Protein AF-K1PG26-F1 (afdb_monomer)

pLDDT: mean 95.83, std 2.95, range [80.19, 98.19]

Solvent-accessible surface area (backbone atoms only — not comparable to full-atom values): 3247 Å² total; per-residue (Å²): 112,70,28,72,78,68,76,36,88,85,61,48,68,70,62,49,53,56,55,54,58,59,26,44,86,64,31,37,26,41,88,52,83,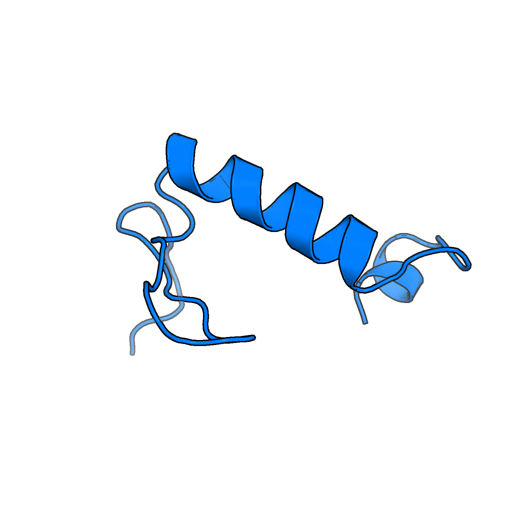100,47,84,98,52,81,40,80,18,88,69,49,78,93,81,72,134

InterPro domains:
  IPR000418 Ets domain [PF00178] (1-41)
  IPR000418 Ets domain [PR00454] (5-23)
  IPR000418 Ets domain [PR00454] (24-42)
  IPR000418 Ets domain [PS50061] (1-42)
  IPR000418 Ets domain [SM00413] (1-46)
  IPR036388 Winged helix-like DNA-binding domain superfamily [G3DSA:1.10.10.10] (1-49)
  IPR036390 Winged helix DNA-binding domain superfamily [SSF46785] (1-48)
  IPR046328 ETS family [PTHR11849] (1-42)

Sequence (50 aa):
MWGRKKNNTSMTYEKLSRAMRYYYKRGILDRVDGRRLVYKFGPNSHGWKD

Foldseek 3Di:
DVCVVVVHPPDDPVNVVVVVVVCCVVQQWPDDPPDPPDIHGGPPHDDPDD

Organism: Magallana gigas (NCBI:txid29159)

Structure (mmCIF, N/CA/C/O backbone):
data_AF-K1PG26-F1
#
_entry.id   AF-K1PG26-F1
#
loop_
_atom_site.group_PDB
_atom_site.id
_atom_site.type_symbol
_atom_site.label_atom_id
_atom_site.label_alt_id
_atom_site.label_comp_id
_atom_site.label_asym_id
_atom_site.label_entity_id
_atom_site.label_seq_id
_atom_site.pdbx_PDB_ins_code
_atom_site.Cartn_x
_atom_site.Cartn_y
_atom_site.Cartn_z
_atom_site.occupancy
_atom_site.B_iso_or_equiv
_atom_site.auth_seq_id
_atom_site.auth_comp_id
_atom_site.auth_asym_id
_atom_site.auth_atom_id
_atom_site.pdbx_PDB_model_num
ATOM 1 N N . MET A 1 1 ? 0.266 -8.065 -11.860 1.00 90.00 1 MET A N 1
ATOM 2 C CA . MET A 1 1 ? 1.384 -8.167 -10.889 1.00 90.00 1 MET A CA 1
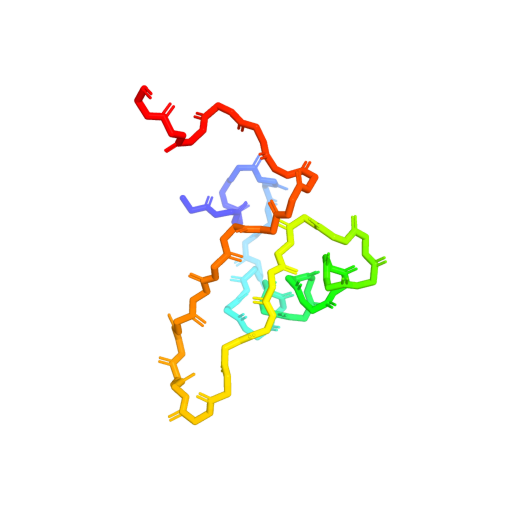ATOM 3 C C . MET A 1 1 ? 2.355 -7.003 -11.048 1.00 90.00 1 MET A C 1
ATOM 5 O O . MET A 1 1 ? 2.760 -6.716 -12.172 1.00 90.00 1 MET A O 1
ATOM 9 N N . TRP A 1 2 ? 2.733 -6.346 -9.944 1.00 94.38 2 TRP A N 1
ATOM 10 C CA . TRP A 1 2 ? 3.583 -5.140 -9.953 1.00 94.38 2 TRP A CA 1
ATOM 11 C C . TRP A 1 2 ? 4.981 -5.369 -10.553 1.00 94.38 2 TRP A C 1
ATOM 13 O O . TRP A 1 2 ? 5.433 -4.556 -11.354 1.00 94.38 2 TRP A O 1
ATOM 23 N N . GLY A 1 3 ? 5.625 -6.505 -10.254 1.00 97.38 3 GLY A N 1
ATOM 24 C CA . GLY A 1 3 ? 6.946 -6.854 -10.800 1.00 97.38 3 GLY A CA 1
ATOM 25 C C . GLY A 1 3 ? 6.975 -6.885 -12.326 1.00 97.38 3 GLY A C 1
ATOM 26 O O . GLY A 1 3 ? 7.775 -6.187 -12.941 1.00 97.38 3 GLY A O 1
ATOM 27 N N . ARG A 1 4 ? 6.018 -7.591 -12.944 1.00 97.25 4 ARG A N 1
ATOM 28 C CA . ARG A 1 4 ? 5.859 -7.638 -14.408 1.00 97.25 4 ARG A CA 1
ATOM 29 C C . ARG A 1 4 ? 5.608 -6.253 -15.009 1.00 97.25 4 ARG A C 1
ATOM 31 O O . ARG A 1 4 ? 6.177 -5.932 -16.039 1.00 97.25 4 ARG A O 1
ATOM 38 N N . LYS A 1 5 ? 4.798 -5.408 -14.358 1.00 97.19 5 LYS A N 1
ATOM 39 C CA . LYS A 1 5 ? 4.514 -4.041 -14.842 1.00 97.19 5 LYS A CA 1
ATOM 40 C C . LYS A 1 5 ? 5.759 -3.144 -14.850 1.00 97.19 5 LYS A C 1
ATOM 42 O O . LYS A 1 5 ? 5.816 -2.205 -15.636 1.00 97.19 5 LYS A O 1
ATOM 47 N N . LYS A 1 6 ? 6.725 -3.411 -13.968 1.00 96.75 6 LYS A N 1
ATOM 48 C CA . LYS A 1 6 ? 7.978 -2.655 -13.828 1.00 96.75 6 LYS A CA 1
ATOM 49 C C . LYS A 1 6 ? 9.207 -3.411 -14.347 1.00 96.75 6 LYS A C 1
ATOM 51 O O . LYS A 1 6 ? 10.315 -2.994 -14.037 1.00 96.75 6 LYS A O 1
ATOM 56 N N . ASN A 1 7 ? 9.020 -4.504 -15.096 1.00 96.81 7 ASN A N 1
ATOM 57 C CA . ASN A 1 7 ? 10.094 -5.386 -15.575 1.00 96.81 7 ASN A CA 1
ATOM 58 C C . ASN A 1 7 ? 11.102 -5.792 -14.479 1.00 96.81 7 ASN A C 1
ATOM 60 O O . ASN A 1 7 ? 12.289 -5.947 -14.734 1.00 96.81 7 ASN A O 1
ATOM 64 N N . ASN A 1 8 ? 10.626 -5.975 -13.243 1.00 9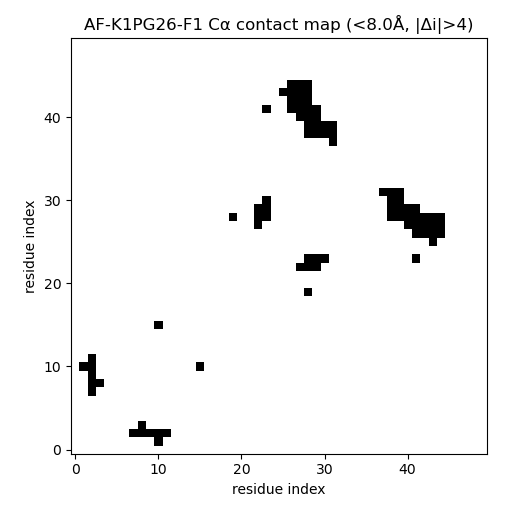6.12 8 ASN A N 1
ATOM 65 C CA . ASN A 1 8 ? 11.438 -6.422 -12.116 1.00 96.12 8 ASN A CA 1
ATOM 66 C C . ASN A 1 8 ? 11.025 -7.841 -11.710 1.00 96.12 8 ASN A C 1
ATOM 68 O O . ASN A 1 8 ? 10.024 -8.033 -11.011 1.00 96.12 8 ASN A O 1
ATOM 72 N N . THR A 1 9 ? 11.817 -8.824 -12.138 1.00 96.12 9 THR A N 1
ATOM 73 C CA . THR A 1 9 ? 11.619 -10.255 -11.849 1.00 96.12 9 THR A CA 1
ATOM 74 C C . THR A 1 9 ? 11.854 -10.608 -10.380 1.00 96.12 9 THR A C 1
ATOM 76 O O . THR A 1 9 ? 11.288 -11.577 -9.891 1.00 96.12 9 THR A O 1
ATOM 79 N N . SER A 1 10 ? 12.608 -9.787 -9.642 1.00 97.06 10 SER A N 1
ATOM 80 C CA . S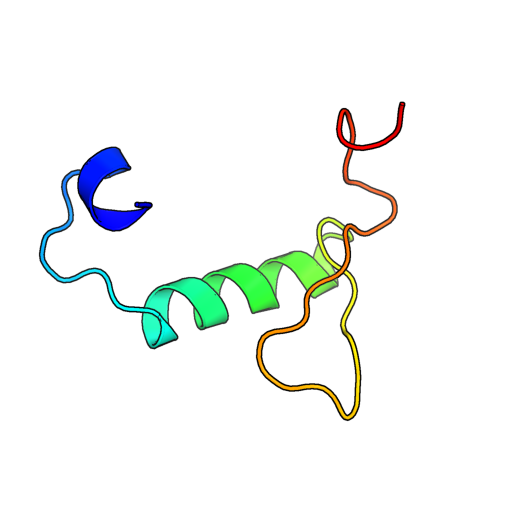ER A 1 10 ? 12.903 -9.976 -8.212 1.00 97.06 10 SER A CA 1
ATOM 81 C C . SER A 1 10 ? 11.873 -9.330 -7.267 1.00 97.06 10 SER A C 1
ATOM 83 O O . SER A 1 10 ? 12.130 -9.178 -6.066 1.00 97.06 10 SER A O 1
ATOM 85 N N . MET A 1 11 ? 10.738 -8.855 -7.791 1.00 98.19 11 MET A N 1
ATOM 86 C CA . MET A 1 11 ? 9.707 -8.189 -6.993 1.00 98.19 11 MET A CA 1
ATOM 87 C C . MET A 1 11 ? 8.979 -9.184 -6.084 1.00 98.19 11 MET A C 1
ATOM 89 O O . MET A 1 11 ? 8.385 -10.143 -6.568 1.00 98.19 11 MET A O 1
ATOM 93 N N . THR A 1 12 ? 8.949 -8.895 -4.782 1.00 98.00 12 THR A N 1
ATOM 94 C CA . THR A 1 12 ? 8.253 -9.705 -3.771 1.00 98.00 12 THR A CA 1
ATOM 95 C C . THR A 1 12 ? 7.198 -8.886 -3.026 1.00 98.00 12 THR A C 1
ATOM 97 O O . THR A 1 12 ? 7.148 -7.653 -3.130 1.00 98.00 12 THR A O 1
ATOM 100 N N . TYR A 1 13 ? 6.353 -9.563 -2.247 1.00 96.62 13 TYR A N 1
ATOM 101 C CA . TYR A 1 13 ? 5.350 -8.903 -1.416 1.00 96.62 13 TYR A CA 1
ATOM 102 C C . TYR A 1 13 ? 5.981 -8.044 -0.309 1.00 96.62 13 TYR A C 1
ATOM 104 O O . TYR A 1 13 ? 5.483 -6.967 0.008 1.00 96.62 13 TYR A O 1
ATOM 112 N N . GLU A 1 14 ? 7.118 -8.450 0.248 1.00 97.31 14 GLU A N 1
ATOM 113 C CA . GLU A 1 14 ? 7.847 -7.714 1.285 1.00 97.31 14 GLU A CA 1
ATOM 114 C C . GLU A 1 14 ? 8.306 -6.351 0.748 1.00 97.31 14 GLU A C 1
ATOM 116 O O . GLU A 1 14 ? 8.086 -5.319 1.389 1.00 97.31 14 GLU A O 1
ATOM 121 N N . LYS A 1 15 ? 8.855 -6.330 -0.476 1.00 97.25 15 LYS A N 1
ATOM 122 C CA . LYS A 1 15 ? 9.258 -5.098 -1.175 1.00 97.25 15 LYS A CA 1
ATOM 123 C C . LYS A 1 15 ? 8.046 -4.218 -1.499 1.00 97.25 15 LYS A C 1
ATOM 125 O O . LYS A 1 15 ? 8.078 -3.010 -1.261 1.00 97.25 15 LYS A O 1
ATOM 130 N N . LEU A 1 16 ? 6.956 -4.817 -1.981 1.00 97.38 16 LEU A N 1
ATOM 131 C CA . LEU A 1 16 ? 5.710 -4.101 -2.270 1.00 97.38 16 LEU A CA 1
ATOM 132 C C . LEU A 1 16 ? 5.100 -3.486 -1.002 1.00 97.38 16 LEU A C 1
ATOM 134 O O . LEU A 1 16 ? 4.793 -2.296 -0.970 1.00 97.38 16 LEU A O 1
ATOM 138 N N . SER A 1 17 ? 4.969 -4.268 0.069 1.00 96.12 17 SER A N 1
ATOM 139 C CA . SER A 1 17 ? 4.406 -3.814 1.34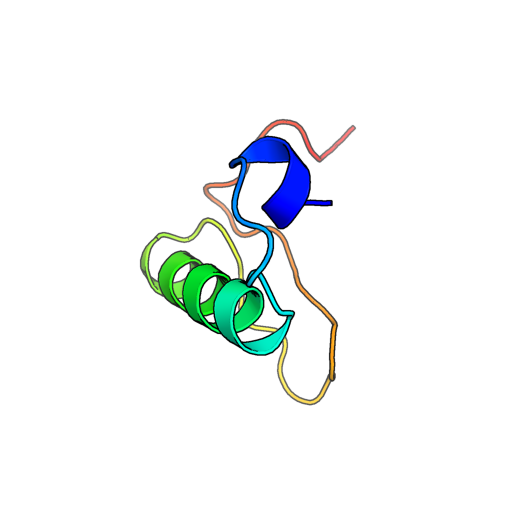1 1.00 96.12 17 SER A CA 1
ATOM 140 C C . SER A 1 17 ? 5.259 -2.710 1.971 1.00 96.12 17 SER A C 1
ATOM 142 O O . SER A 1 17 ? 4.716 -1.798 2.596 1.00 96.12 17 SER A O 1
ATOM 144 N N . ARG A 1 18 ? 6.588 -2.727 1.770 1.00 96.62 18 ARG A N 1
ATOM 145 C CA . ARG A 1 18 ? 7.482 -1.633 2.179 1.00 96.62 18 ARG A CA 1
ATOM 146 C C . ARG A 1 18 ? 7.172 -0.331 1.450 1.00 96.62 18 ARG A C 1
ATOM 148 O O . ARG A 1 18 ? 7.180 0.714 2.104 1.00 96.62 18 ARG A O 1
ATOM 155 N N . ALA A 1 19 ? 6.900 -0.400 0.147 1.00 95.94 19 ALA A N 1
ATOM 156 C CA . ALA A 1 19 ? 6.474 0.747 -0.649 1.00 95.94 19 ALA A CA 1
ATOM 157 C C . ALA A 1 19 ? 5.110 1.274 -0.176 1.00 95.94 19 ALA A C 1
ATOM 159 O O . ALA A 1 19 ? 4.962 2.472 0.050 1.00 95.94 19 ALA A O 1
ATOM 160 N N . MET A 1 20 ? 4.154 0.375 0.081 1.00 97.06 20 MET A N 1
ATOM 161 C CA . MET A 1 20 ?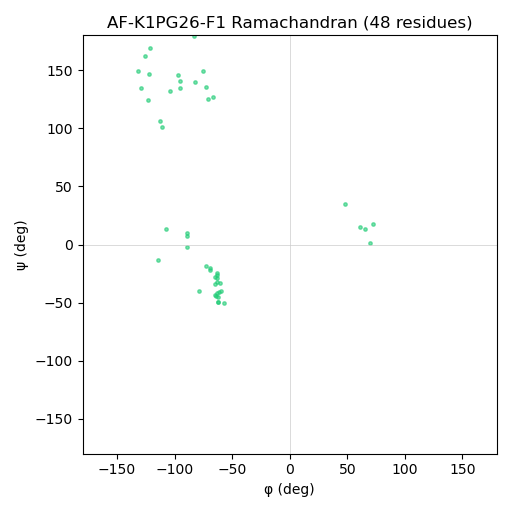 2.821 0.752 0.560 1.00 97.06 20 MET A CA 1
ATOM 162 C C . MET A 1 20 ? 2.847 1.483 1.907 1.00 97.06 20 MET A C 1
ATOM 164 O O . MET A 1 20 ? 2.083 2.420 2.101 1.00 97.06 20 MET A O 1
ATOM 168 N N . ARG A 1 21 ? 3.780 1.158 2.812 1.00 96.50 21 ARG A N 1
ATOM 169 C CA . ARG A 1 21 ? 3.935 1.905 4.077 1.00 96.50 21 ARG A CA 1
ATOM 170 C C . ARG A 1 21 ? 4.325 3.374 3.878 1.00 96.50 21 ARG A C 1
ATOM 172 O O . ARG A 1 21 ? 3.962 4.207 4.702 1.00 96.50 21 ARG A O 1
ATOM 179 N N . TYR A 1 22 ? 5.026 3.722 2.796 1.00 97.38 22 TYR A N 1
ATOM 180 C CA . TYR A 1 22 ? 5.321 5.129 2.494 1.00 97.38 22 TYR A CA 1
ATOM 181 C C . TYR A 1 22 ? 4.071 5.920 2.085 1.00 97.38 22 TYR A C 1
ATOM 183 O O . TYR A 1 22 ? 4.062 7.147 2.191 1.00 97.38 22 TYR A O 1
ATOM 191 N N . TYR A 1 23 ? 3.004 5.243 1.653 1.00 97.69 23 TYR A N 1
ATOM 192 C CA . TYR A 1 23 ? 1.744 5.892 1.304 1.00 97.69 23 TYR A CA 1
ATOM 193 C C . TYR A 1 23 ? 0.950 6.385 2.512 1.00 97.69 23 TYR A C 1
ATOM 195 O O . TYR A 1 23 ? 0.151 7.302 2.335 1.00 97.69 23 TYR A O 1
ATOM 203 N N . TYR A 1 24 ? 1.236 5.886 3.721 1.00 96.44 24 TYR A N 1
ATOM 204 C CA . TYR A 1 24 ? 0.587 6.347 4.954 1.00 96.44 24 TYR A CA 1
ATOM 205 C C . TYR A 1 24 ? 0.869 7.825 5.223 1.00 96.44 24 TYR A C 1
ATOM 207 O O . TYR A 1 24 ? -0.052 8.618 5.373 1.00 96.44 24 TYR A O 1
ATOM 215 N N . LYS A 1 25 ? 2.144 8.238 5.166 1.00 94.69 25 LYS A N 1
ATOM 216 C CA . LYS A 1 25 ? 2.521 9.653 5.340 1.00 94.69 25 LYS A CA 1
ATOM 217 C C . LYS A 1 25 ? 1.938 10.551 4.240 1.00 94.69 25 LYS A C 1
ATOM 219 O O . LYS A 1 25 ? 1.750 11.741 4.450 1.00 94.69 25 LYS A O 1
ATOM 224 N N . ARG A 1 26 ? 1.676 9.986 3.058 1.00 96.06 26 ARG A N 1
ATOM 225 C CA . ARG A 1 26 ? 1.137 10.708 1.898 1.00 96.06 26 ARG A CA 1
ATOM 226 C C . ARG A 1 26 ? -0.394 10.728 1.851 1.00 96.06 26 ARG A C 1
ATOM 228 O O . ARG A 1 26 ? -0.932 11.304 0.912 1.00 96.06 26 ARG A O 1
ATOM 235 N N . GLY A 1 27 ? -1.085 10.077 2.791 1.00 96.44 27 GLY A N 1
ATOM 236 C CA . GLY A 1 27 ? -2.550 9.970 2.810 1.00 96.44 27 GLY A CA 1
ATOM 237 C C . GLY A 1 27 ? -3.152 9.181 1.640 1.00 96.44 27 GLY A C 1
ATOM 238 O O . GLY A 1 27 ? -4.353 9.265 1.402 1.00 96.44 27 GLY A O 1
ATOM 239 N N . ILE A 1 28 ? -2.335 8.442 0.879 1.00 97.75 28 ILE A N 1
ATOM 240 C CA 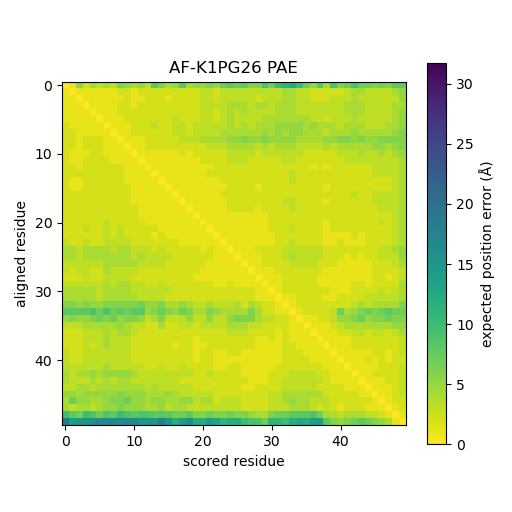. ILE A 1 28 ? -2.805 7.615 -0.247 1.00 97.75 28 ILE A CA 1
ATOM 241 C C . ILE A 1 28 ? -3.410 6.311 0.291 1.00 97.75 28 ILE A C 1
ATOM 243 O O . ILE A 1 28 ? -4.446 5.858 -0.188 1.00 97.75 28 ILE A O 1
ATOM 247 N N . LEU A 1 29 ? -2.796 5.719 1.317 1.00 97.88 29 LEU A N 1
ATOM 248 C CA . LEU A 1 29 ? -3.346 4.576 2.044 1.00 97.88 29 LEU A CA 1
ATOM 249 C C . LEU A 1 29 ? -3.481 4.928 3.520 1.00 97.88 29 LEU A C 1
ATOM 251 O O . LEU A 1 29 ? -2.611 5.604 4.065 1.00 97.88 29 LEU A O 1
ATOM 255 N N . ASP A 1 30 ? -4.506 4.381 4.159 1.00 97.62 30 ASP A N 1
ATOM 256 C CA . ASP A 1 30 ? -4.659 4.386 5.609 1.00 97.62 30 ASP A CA 1
ATOM 257 C C . ASP A 1 30 ? -4.155 3.063 6.192 1.00 97.62 30 ASP A C 1
ATOM 259 O O . ASP A 1 30 ? -4.294 1.986 5.595 1.00 97.62 30 ASP A O 1
ATOM 263 N N . ARG A 1 31 ? -3.575 3.134 7.392 1.00 94.94 31 ARG A N 1
ATOM 264 C CA . ARG A 1 31 ? -3.179 1.94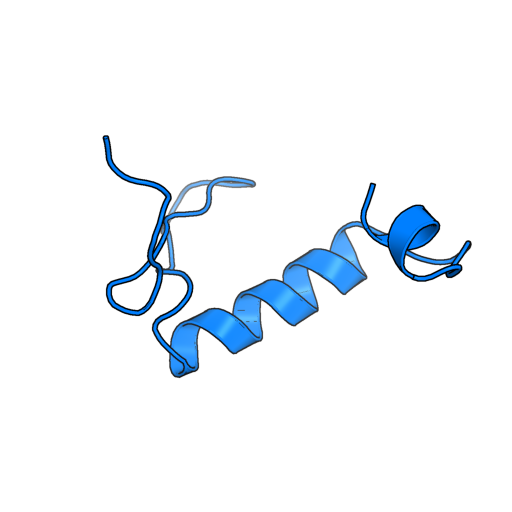8 8.154 1.00 94.94 31 ARG A CA 1
ATOM 265 C C . ARG A 1 31 ? -4.425 1.256 8.714 1.00 94.94 31 ARG A C 1
ATOM 267 O O . ARG A 1 31 ? -5.298 1.909 9.275 1.00 94.94 31 ARG A O 1
ATOM 274 N N . VAL A 1 32 ? -4.474 -0.071 8.599 1.00 96.44 32 VAL A N 1
ATOM 275 C CA . VAL A 1 32 ? -5.523 -0.908 9.198 1.00 96.44 32 VAL A CA 1
ATOM 276 C C . VAL A 1 32 ? -4.895 -1.758 10.297 1.00 96.44 32 VAL A C 1
ATOM 278 O O . VAL A 1 32 ? -4.144 -2.691 10.018 1.00 96.44 32 VAL A O 1
ATOM 281 N N . ASP A 1 33 ? -5.164 -1.410 11.551 1.00 94.00 33 ASP A N 1
ATOM 282 C CA . ASP A 1 33 ? -4.602 -2.118 12.701 1.00 94.00 33 ASP A CA 1
ATOM 283 C C . ASP A 1 33 ? -5.274 -3.472 12.948 1.00 94.00 33 ASP A C 1
ATOM 285 O O . ASP A 1 33 ? -6.442 -3.689 12.627 1.00 94.00 33 ASP A O 1
ATOM 289 N N . GLY A 1 34 ? -4.501 -4.419 13.488 1.00 94.12 34 GLY A N 1
ATOM 290 C CA . GLY A 1 34 ? -4.988 -5.753 13.856 1.00 94.12 34 GLY A CA 1
ATOM 291 C C . GLY A 1 34 ? -5.349 -6.675 12.684 1.00 94.12 34 GLY A C 1
ATOM 292 O O . GLY A 1 34 ? -5.771 -7.804 12.920 1.00 94.12 34 GLY A O 1
ATOM 293 N N . ARG A 1 35 ? -5.176 -6.246 11.424 1.00 94.38 35 ARG A N 1
ATOM 294 C CA . ARG A 1 35 ? -5.519 -7.047 10.238 1.00 94.38 35 ARG A CA 1
ATOM 295 C C . ARG A 1 35 ? -4.320 -7.235 9.317 1.00 94.38 35 ARG A C 1
ATOM 297 O O . ARG A 1 35 ? -3.702 -6.278 8.859 1.00 94.38 35 ARG A O 1
ATOM 304 N N . ARG A 1 36 ? -3.990 -8.493 9.014 1.00 94.12 36 ARG A N 1
ATOM 305 C CA . ARG A 1 36 ? -2.922 -8.840 8.064 1.00 94.12 36 ARG A CA 1
ATOM 306 C C . ARG A 1 36 ? -3.454 -8.772 6.637 1.00 94.12 36 ARG A C 1
ATOM 308 O O . ARG A 1 36 ? -4.557 -9.231 6.379 1.00 94.12 36 ARG A O 1
ATOM 315 N N . LEU A 1 37 ? -2.635 -8.250 5.722 1.00 95.69 37 LEU A N 1
ATOM 316 C CA . LEU A 1 37 ? -2.929 -8.169 4.281 1.00 95.69 37 LEU A CA 1
ATOM 317 C C . LEU A 1 37 ? -4.173 -7.330 3.924 1.00 95.69 37 LEU A C 1
ATOM 319 O O . LEU A 1 37 ? -4.654 -7.399 2.797 1.00 95.69 37 LEU A O 1
ATOM 323 N N . VAL A 1 38 ? -4.674 -6.518 4.859 1.00 97.06 38 VAL A N 1
ATOM 324 C CA . VAL A 1 38 ? -5.796 -5.602 4.633 1.00 97.06 38 VAL A CA 1
ATOM 325 C C . VAL A 1 38 ? -5.259 -4.183 4.491 1.00 97.06 38 VAL A C 1
ATOM 327 O O . VAL A 1 38 ? -4.461 -3.725 5.308 1.00 97.06 38 VAL A O 1
ATOM 330 N N . TYR A 1 39 ? -5.717 -3.491 3.451 1.00 96.44 39 TYR A N 1
ATOM 331 C CA . TYR A 1 39 ? -5.327 -2.126 3.114 1.00 96.44 39 TYR A CA 1
ATOM 332 C C . TYR A 1 39 ? -6.572 -1.294 2.832 1.00 96.44 39 TYR A C 1
ATOM 334 O O . TYR A 1 39 ? -7.575 -1.820 2.352 1.00 96.44 39 TYR A O 1
ATOM 342 N N . LYS A 1 40 ? -6.503 0.005 3.124 1.00 97.19 40 LYS A N 1
ATOM 343 C CA . LYS A 1 40 ? -7.605 0.943 2.918 1.00 97.19 40 LYS A CA 1
ATOM 344 C C . LYS A 1 40 ? -7.106 2.152 2.135 1.00 97.19 40 LYS A C 1
ATOM 346 O O . LYS A 1 40 ? -6.047 2.691 2.453 1.00 97.19 40 LYS A O 1
ATOM 351 N N . PHE A 1 41 ? -7.860 2.575 1.125 1.00 98.06 41 PHE A N 1
ATOM 352 C CA . PHE A 1 41 ? -7.592 3.830 0.429 1.00 98.06 41 PHE A CA 1
ATOM 353 C C . PHE A 1 41 ? -7.821 5.012 1.372 1.00 98.06 41 PHE A C 1
ATOM 355 O O . PHE A 1 41 ? -8.872 5.113 2.005 1.00 98.06 41 PHE A O 1
ATOM 362 N N . GLY A 1 42 ? -6.808 5.870 1.472 1.00 96.75 42 GLY A N 1
ATOM 363 C CA . GLY A 1 42 ? -6.846 7.087 2.271 1.00 96.75 42 GLY A CA 1
ATOM 364 C C . GLY A 1 42 ? -7.518 8.254 1.539 1.00 96.75 42 GLY A C 1
ATOM 365 O O . GLY A 1 42 ? -7.930 8.119 0.382 1.00 96.75 42 GLY A O 1
ATOM 366 N N . PRO A 1 43 ? -7.617 9.422 2.192 1.00 96.50 43 PRO A N 1
ATOM 367 C CA . PRO A 1 43 ? -8.331 10.588 1.670 1.00 96.50 43 PRO A CA 1
ATOM 368 C C . PRO A 1 43 ? -7.733 11.166 0.379 1.00 96.50 43 PRO A C 1
ATOM 370 O O . PRO A 1 43 ? -8.466 11.762 -0.400 1.00 96.50 43 PRO A O 1
ATOM 373 N N . ASN A 1 44 ? -6.438 10.956 0.116 1.00 97.00 44 ASN A N 1
ATOM 374 C CA . ASN A 1 44 ? -5.773 11.450 -1.098 1.00 97.00 44 ASN A CA 1
ATOM 375 C C . ASN A 1 44 ? -5.845 10.454 -2.273 1.00 97.00 44 ASN A C 1
ATOM 377 O O . ASN A 1 44 ? -5.170 10.646 -3.288 1.00 97.00 44 ASN A O 1
ATOM 381 N N . SER A 1 45 ? -6.599 9.360 -2.126 1.00 96.75 45 SER A N 1
ATOM 382 C CA . SER A 1 45 ? -6.861 8.399 -3.199 1.00 96.75 45 SER A CA 1
ATOM 383 C C . SER A 1 45 ? -8.185 8.701 -3.893 1.00 96.75 45 SER A C 1
ATOM 385 O O . SER A 1 45 ? -9.211 8.890 -3.243 1.00 96.75 45 SER A O 1
ATOM 387 N N . HIS A 1 46 ? -8.175 8.662 -5.225 1.00 95.62 46 HIS A N 1
ATOM 388 C CA . HIS A 1 46 ? -9.309 9.017 -6.084 1.00 95.62 46 HIS A CA 1
ATOM 389 C C . HIS A 1 46 ? -9.639 7.869 -7.052 1.00 95.62 46 HIS A C 1
ATOM 391 O O . HIS A 1 46 ? -8.804 6.991 -7.266 1.00 95.62 46 HIS A O 1
ATOM 397 N N . GLY A 1 47 ? -10.839 7.879 -7.644 1.00 95.94 47 GLY A N 1
ATOM 398 C CA . GLY A 1 47 ? -11.237 6.927 -8.694 1.00 95.94 47 GLY A CA 1
ATOM 399 C C . GLY A 1 47 ? -11.498 5.490 -8.224 1.00 95.94 47 GLY A C 1
ATOM 400 O O . GLY A 1 47 ? -11.459 4.577 -9.040 1.00 95.94 47 GLY A O 1
ATOM 401 N N . TRP A 1 48 ? -11.710 5.280 -6.920 1.00 95.12 48 TRP A N 1
ATOM 402 C CA . TRP A 1 48 ? -12.005 3.964 -6.330 1.00 95.12 48 TRP A CA 1
ATOM 403 C C . TRP A 1 48 ? -13.407 3.856 -5.716 1.00 95.12 48 TRP A C 1
ATOM 405 O O . TRP A 1 48 ? -13.822 2.754 -5.371 1.00 95.12 48 TRP A O 1
ATOM 415 N N . LYS A 1 49 ? -14.097 4.987 -5.529 1.00 86.94 49 LYS A N 1
ATOM 416 C CA . LYS A 1 49 ? -15.497 5.036 -5.092 1.00 86.94 49 LYS A CA 1
ATOM 417 C C . LYS A 1 49 ? -16.380 5.161 -6.333 1.00 86.94 49 LYS A C 1
ATOM 419 O O . LYS A 1 49 ? -15.976 5.880 -7.249 1.00 86.94 49 LYS A O 1
ATOM 424 N N . ASP A 1 50 ? -17.515 4.467 -6.320 1.00 80.19 50 ASP A N 1
ATOM 425 C CA . ASP A 1 50 ? -18.576 4.578 -7.330 1.00 80.19 50 ASP A CA 1
ATOM 426 C C . ASP A 1 50 ? -19.211 5.979 -7.349 1.00 80.19 50 ASP A C 1
ATOM 428 O O . ASP A 1 50 ? -19.279 6.615 -6.265 1.00 80.19 50 ASP A O 1
#

Mean predicted aligned error: 2.75 Å

Radius of gyration: 12.36 Å; Cα contacts (8 Å, |Δi|>4): 42; chains: 1; bounding box: 32×22×29 Å

Nearest PDB structures (foldseek):
  3jtg-assembly1_A  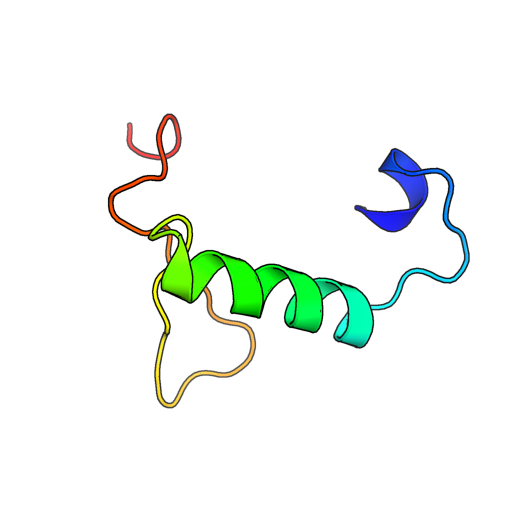TM=1.002E+00  e=1.112E-05  Mus musculus
  3wtx-assembly2_H  TM=9.427E-01  e=3.769E-03  Homo sapiens
  7jsa-assembly1_J  TM=9.339E-01  e=5.008E-03  Homo sapiens
  7jsl-assembly4_L  TM=9.331E-01  e=6.654E-03  Homo sapiens
  8caf-assembly2_E  TM=7.009E-01  e=3.556E-01  Homo sapiens

Secondary structure (DSSP, 8-state):
-HHHHTT-TT--HHHHHHHHHHHHHTTSEE--TT-TT--EE-TT--S---